Protein AF-A0A974Y3C8-F1 (afdb_monomer_lite)

Sequence (78 aa):
MTRIRTGWKPPLWLLAVDAVGIVLLGLGLFMQYNPQAPLAQGALAVLRLPLLVAGGAACLLGALAAAWLAVAHLRQVS

Secondary structure (DSSP, 8-state):
-----------HHHHHHHHHHHHHHHHHHHHHH-TTSGGGSGGGGGGHHHHHHHHHHHHHHHHHHHHHHHHHHHHHH-

pLDDT: mean 83.3, std 10.56, range [47.19, 93.81]

Radius of gyration: 18.22 Å; chains: 1; bounding box: 42×17×59 Å

Organism: NCBI:txid2763317

Foldseek 3Di:
DDPPPPPDDDDPVLVVLLVQLCVLLVLLVCLVVCVVDPCNDDPNVVCSVVSNVSSVVSNVVSVVVRVVVVVVVVVVVD

Structure (mmCIF, N/CA/C/O backbone):
data_AF-A0A974Y3C8-F1
#
_entry.id   AF-A0A974Y3C8-F1
#
loop_
_atom_site.group_PDB
_atom_site.id
_atom_site.type_symbol
_atom_site.label_atom_id
_atom_site.label_alt_id
_atom_site.label_comp_id
_atom_site.label_asym_id
_atom_site.label_entity_id
_atom_site.label_seq_id
_atom_site.pdbx_PDB_ins_code
_atom_site.Cartn_x
_atom_site.Cartn_y
_atom_site.Cartn_z
_atom_site.occupancy
_atom_site.B_iso_or_equiv
_atom_site.auth_seq_id
_atom_site.auth_comp_id
_atom_site.auth_asym_id
_atom_site.auth_atom_id
_atom_site.pdbx_PDB_model_num
ATOM 1 N N . MET A 1 1 ? 12.787 2.609 -41.956 1.00 47.19 1 MET A N 1
ATOM 2 C CA . MET A 1 1 ? 12.961 1.769 -40.750 1.00 47.19 1 MET A CA 1
ATOM 3 C C . MET A 1 1 ? 12.616 2.593 -39.516 1.00 47.19 1 MET A C 1
ATOM 5 O O . MET A 1 1 ? 13.447 3.343 -39.025 1.00 47.19 1 MET A O 1
ATOM 9 N N . THR A 1 2 ? 11.372 2.528 -39.054 1.00 49.19 2 THR A N 1
ATOM 10 C CA . THR A 1 2 ? 10.915 3.194 -37.828 1.00 49.19 2 THR A CA 1
ATOM 11 C C . THR A 1 2 ? 11.359 2.360 -36.626 1.00 49.19 2 THR A C 1
ATOM 13 O O . THR A 1 2 ? 10.860 1.257 -36.423 1.00 49.19 2 THR A O 1
ATOM 16 N N . ARG A 1 3 ? 12.328 2.851 -35.837 1.00 56.62 3 ARG A N 1
ATOM 17 C CA . ARG A 1 3 ? 12.652 2.246 -34.535 1.00 56.62 3 ARG A CA 1
ATOM 18 C C . ARG A 1 3 ? 11.407 2.350 -33.660 1.00 56.62 3 ARG A C 1
ATOM 20 O O . ARG A 1 3 ? 11.054 3.443 -33.222 1.00 56.62 3 ARG A O 1
ATOM 27 N N . ILE A 1 4 ? 10.746 1.226 -33.410 1.00 58.84 4 ILE A N 1
ATOM 28 C CA . ILE A 1 4 ? 9.725 1.132 -32.372 1.00 58.84 4 ILE A CA 1
ATOM 29 C C . ILE A 1 4 ? 10.458 1.416 -31.057 1.00 58.84 4 ILE A C 1
ATOM 31 O O . ILE A 1 4 ? 11.241 0.590 -30.594 1.00 58.84 4 ILE A O 1
ATOM 35 N N . ARG A 1 5 ? 10.269 2.613 -30.484 1.00 58.91 5 ARG A N 1
ATOM 36 C CA . ARG A 1 5 ? 10.650 2.866 -29.091 1.00 58.91 5 ARG A CA 1
ATOM 37 C C . ARG A 1 5 ? 9.803 1.908 -28.268 1.00 58.91 5 ARG A C 1
ATOM 39 O O . ARG A 1 5 ? 8.596 2.103 -28.158 1.00 58.91 5 ARG A O 1
ATOM 46 N N . THR A 1 6 ? 10.409 0.854 -27.735 1.00 60.41 6 THR A N 1
ATOM 47 C CA . THR A 1 6 ? 9.775 0.051 -26.695 1.00 60.41 6 THR A CA 1
ATOM 48 C C . THR A 1 6 ? 9.531 0.992 -25.523 1.00 60.41 6 THR A C 1
ATOM 50 O O . THR A 1 6 ? 10.466 1.353 -24.812 1.00 60.41 6 THR A O 1
ATOM 53 N N . GLY A 1 7 ? 8.301 1.490 -25.403 1.00 66.62 7 GLY A N 1
ATOM 54 C CA . GLY A 1 7 ? 7.913 2.353 -24.299 1.00 66.62 7 GLY A CA 1
ATOM 55 C C . GLY A 1 7 ? 8.160 1.616 -22.992 1.00 66.62 7 GLY A C 1
ATOM 56 O O . GLY A 1 7 ? 7.815 0.437 -22.871 1.00 66.62 7 GLY A O 1
ATOM 57 N N . TRP A 1 8 ? 8.786 2.294 -22.037 1.00 76.44 8 TRP A N 1
ATOM 58 C CA . TRP A 1 8 ? 8.957 1.762 -20.696 1.00 76.44 8 TRP A CA 1
ATOM 59 C C . TRP A 1 8 ? 7.591 1.359 -20.133 1.00 76.44 8 TRP A C 1
ATOM 61 O O . TRP A 1 8 ? 6.670 2.176 -20.078 1.00 76.44 8 TRP A O 1
ATOM 71 N N . LYS A 1 9 ? 7.452 0.088 -19.748 1.00 79.12 9 LYS A N 1
ATOM 72 C CA . LYS A 1 9 ? 6.281 -0.409 -19.026 1.00 79.12 9 LYS A CA 1
ATOM 73 C C . LYS A 1 9 ? 6.667 -0.599 -17.562 1.00 79.12 9 LYS A C 1
ATOM 75 O O . LYS A 1 9 ? 7.588 -1.377 -17.300 1.00 79.12 9 LYS A O 1
ATOM 80 N N . PRO A 1 10 ? 5.987 0.070 -16.616 1.00 75.12 10 PRO A N 1
ATOM 81 C CA . PRO A 1 10 ? 6.210 -0.190 -15.206 1.00 75.12 10 PRO A CA 1
ATOM 82 C C . PRO A 1 10 ? 5.851 -1.646 -14.888 1.00 75.12 10 PRO A C 1
ATOM 84 O O . PRO A 1 10 ? 4.945 -2.219 -15.507 1.00 75.12 10 PRO A O 1
ATOM 87 N N . PRO A 1 11 ? 6.557 -2.272 -13.938 1.00 87.19 11 PRO A N 1
ATOM 88 C CA . PRO A 1 11 ? 6.280 -3.648 -13.582 1.00 87.19 11 PRO A CA 1
ATOM 89 C C . PRO A 1 11 ? 4.916 -3.768 -12.890 1.00 87.19 11 PRO A C 1
ATOM 91 O O . PRO A 1 11 ? 4.531 -2.924 -12.082 1.00 87.19 11 PRO A O 1
ATOM 94 N N . LEU A 1 12 ? 4.191 -4.850 -13.188 1.00 88.94 12 LEU A N 1
ATOM 95 C CA . LEU A 1 12 ? 2.807 -5.044 -12.735 1.00 88.94 12 LEU A CA 1
ATOM 96 C C . LEU A 1 12 ? 2.671 -5.067 -11.202 1.00 88.94 12 LEU A C 1
ATOM 98 O O . LEU A 1 12 ? 1.675 -4.601 -10.658 1.00 88.94 12 LEU A O 1
ATOM 102 N N . TRP A 1 13 ? 3.690 -5.569 -10.499 1.00 87.69 13 TRP A N 1
ATOM 103 C CA . TRP A 1 13 ? 3.704 -5.596 -9.036 1.00 87.69 13 TRP A CA 1
ATOM 104 C C . TRP A 1 13 ? 3.679 -4.191 -8.427 1.00 87.69 13 TRP A C 1
ATOM 106 O O . TRP A 1 13 ? 3.118 -4.004 -7.354 1.00 87.69 13 TRP A O 1
ATOM 116 N N . LEU A 1 14 ? 4.239 -3.194 -9.116 1.00 88.12 14 LEU A N 1
ATOM 117 C CA . LEU A 1 14 ? 4.314 -1.828 -8.613 1.00 88.12 14 LEU A CA 1
ATOM 118 C C . LEU A 1 14 ? 2.937 -1.160 -8.634 1.00 88.12 14 LEU A C 1
ATOM 120 O O . LEU A 1 14 ? 2.560 -0.502 -7.672 1.00 88.12 14 LEU A O 1
ATOM 124 N N . LEU A 1 15 ? 2.145 -1.440 -9.674 1.00 87.38 15 LEU A N 1
ATOM 125 C CA . LEU A 1 15 ? 0.727 -1.075 -9.725 1.00 87.38 15 LEU A CA 1
ATOM 126 C C . LEU A 1 15 ? -0.082 -1.767 -8.622 1.00 87.38 15 LEU A C 1
ATOM 128 O O . LEU A 1 15 ? -0.964 -1.150 -8.033 1.00 87.38 15 LEU A O 1
ATOM 132 N N . ALA A 1 16 ? 0.213 -3.038 -8.332 1.00 90.31 16 ALA A N 1
ATOM 133 C CA . ALA A 1 16 ? -0.481 -3.774 -7.279 1.00 90.31 16 ALA A CA 1
ATOM 134 C C . ALA A 1 16 ? -0.204 -3.185 -5.886 1.00 90.31 16 ALA A C 1
ATOM 136 O O . ALA A 1 16 ? -1.136 -3.027 -5.100 1.00 90.31 16 ALA A O 1
ATOM 137 N N . VAL A 1 17 ? 1.050 -2.819 -5.592 1.00 90.31 17 VAL A N 1
ATOM 138 C CA . VAL A 1 17 ? 1.425 -2.160 -4.328 1.00 90.31 17 VAL A CA 1
ATOM 139 C C . VAL A 1 17 ? 0.695 -0.829 -4.171 1.00 90.31 17 VAL A C 1
ATOM 141 O O . VAL A 1 17 ? 0.149 -0.562 -3.103 1.00 90.31 17 VAL A O 1
ATOM 144 N N . ASP A 1 18 ? 0.626 -0.034 -5.238 1.00 89.88 18 ASP A N 1
ATOM 145 C CA . ASP A 1 18 ? -0.044 1.267 -5.217 1.00 89.88 18 ASP A CA 1
ATOM 146 C C . ASP A 1 18 ? -1.562 1.118 -5.029 1.00 89.88 18 ASP A C 1
ATOM 148 O O . ASP A 1 18 ? -2.161 1.779 -4.183 1.00 89.88 18 ASP A O 1
ATOM 152 N N . ALA A 1 19 ? -2.188 0.167 -5.733 1.00 91.50 19 ALA A N 1
ATOM 153 C CA . ALA A 1 19 ? -3.609 -0.136 -5.576 1.00 91.50 19 ALA A CA 1
ATOM 154 C C . ALA A 1 19 ? -3.947 -0.578 -4.143 1.00 91.50 19 ALA A C 1
ATOM 156 O O . ALA A 1 19 ? -4.914 -0.092 -3.555 1.00 91.50 19 ALA A O 1
ATOM 157 N N . VAL A 1 20 ? -3.135 -1.462 -3.555 1.00 93.25 20 VAL A N 1
ATOM 158 C CA . VAL A 1 20 ? -3.300 -1.891 -2.159 1.00 93.25 20 VAL A CA 1
ATOM 159 C C . VAL A 1 20 ? -3.102 -0.712 -1.205 1.00 93.25 20 VAL A C 1
ATOM 161 O O . VAL A 1 20 ? -3.917 -0.522 -0.303 1.00 93.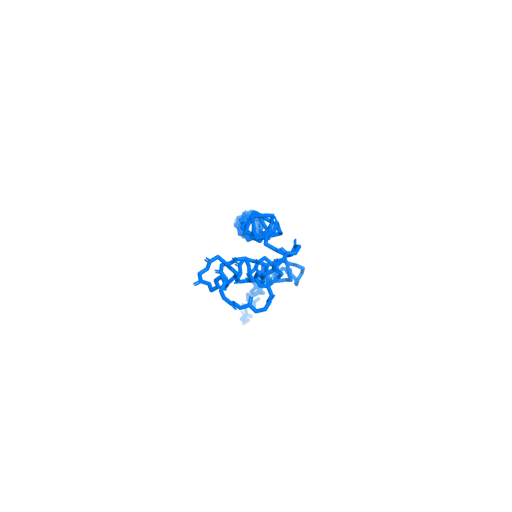25 20 VAL A O 1
ATOM 164 N N . GLY A 1 21 ? -2.071 0.110 -1.418 1.00 91.19 21 GLY A N 1
ATOM 165 C CA . GLY A 1 21 ? -1.805 1.298 -0.609 1.00 91.19 21 GLY A CA 1
ATOM 166 C C . GLY A 1 21 ? -2.974 2.281 -0.610 1.00 91.19 21 GLY A C 1
ATOM 167 O O . GLY A 1 21 ? -3.432 2.690 0.457 1.00 91.19 21 GLY A O 1
ATOM 168 N N . ILE A 1 22 ? -3.528 2.581 -1.788 1.00 92.62 22 ILE A N 1
ATOM 169 C CA . ILE A 1 22 ? -4.684 3.473 -1.954 1.00 92.62 22 ILE A CA 1
ATOM 170 C C . ILE A 1 22 ? -5.921 2.907 -1.256 1.00 92.62 22 ILE A C 1
ATOM 172 O O . ILE A 1 22 ? -6.631 3.654 -0.585 1.00 92.62 22 ILE A O 1
ATOM 176 N N . VAL A 1 23 ? -6.182 1.601 -1.373 1.00 93.81 23 VAL A N 1
ATOM 177 C CA . VAL A 1 23 ? -7.327 0.963 -0.705 1.00 93.81 23 VAL A CA 1
ATOM 178 C C . VAL A 1 23 ? -7.189 1.040 0.816 1.00 93.81 23 VAL A C 1
ATOM 180 O O . VAL A 1 23 ? -8.146 1.416 1.492 1.00 93.81 23 VAL A O 1
ATOM 183 N N . LEU A 1 24 ? -6.009 0.737 1.364 1.00 92.19 24 LEU A N 1
ATOM 184 C CA . LEU A 1 24 ? -5.757 0.804 2.808 1.00 92.19 24 LEU A CA 1
ATOM 185 C C . LEU A 1 24 ? -5.835 2.242 3.333 1.00 92.19 24 LEU A C 1
ATOM 187 O O . LEU A 1 24 ? -6.475 2.490 4.356 1.00 92.19 24 LEU A O 1
ATOM 191 N N . LEU A 1 25 ? -5.239 3.193 2.609 1.00 91.69 25 LEU A N 1
ATOM 192 C CA . LEU A 1 25 ? -5.288 4.613 2.943 1.00 91.69 25 LEU A CA 1
ATOM 193 C C . LEU A 1 25 ? -6.729 5.134 2.882 1.00 91.69 25 LEU A C 1
ATOM 195 O O . LEU A 1 25 ? -7.182 5.801 3.807 1.00 91.69 25 LEU A O 1
ATOM 199 N N . GLY A 1 26 ? -7.464 4.796 1.822 1.00 90.81 26 GLY A N 1
ATOM 200 C CA . GLY A 1 26 ? -8.860 5.175 1.630 1.00 90.81 26 GLY A CA 1
ATOM 201 C C . GLY A 1 26 ? -9.766 4.603 2.715 1.00 90.81 26 GLY A C 1
ATOM 202 O O . GLY A 1 26 ? -10.596 5.328 3.258 1.00 90.81 26 GLY A O 1
ATOM 203 N N . LEU A 1 27 ? -9.564 3.340 3.100 1.00 89.75 27 LEU A N 1
ATOM 204 C CA . LEU A 1 27 ? -10.290 2.718 4.205 1.00 89.75 27 LEU A CA 1
ATOM 205 C C . LEU A 1 27 ? -9.960 3.393 5.546 1.00 89.75 27 LEU A C 1
ATOM 207 O O . LEU A 1 27 ? -10.869 3.695 6.319 1.00 89.75 27 LEU A O 1
ATOM 211 N N . GLY A 1 28 ? -8.683 3.686 5.801 1.00 88.25 28 GLY A N 1
ATOM 212 C CA . GLY A 1 28 ? -8.245 4.422 6.986 1.00 88.25 28 GLY A CA 1
ATOM 213 C C . GLY A 1 28 ? -8.851 5.828 7.064 1.00 88.25 28 GLY A C 1
ATOM 214 O O . GLY A 1 28 ? -9.387 6.212 8.104 1.00 88.25 28 GLY A O 1
ATOM 215 N N . LEU A 1 29 ? -8.844 6.574 5.952 1.00 91.19 29 LEU A N 1
ATOM 216 C CA . LEU A 1 29 ? -9.453 7.905 5.846 1.00 91.19 29 LEU A CA 1
ATOM 217 C C . LEU A 1 29 ? -10.970 7.833 6.024 1.00 91.19 29 LEU A C 1
ATOM 219 O O . LEU A 1 29 ? -11.539 8.632 6.764 1.00 91.19 29 LEU A O 1
ATOM 223 N N . PHE A 1 30 ? -11.629 6.853 5.403 1.00 89.19 30 PHE A N 1
ATOM 224 C CA . P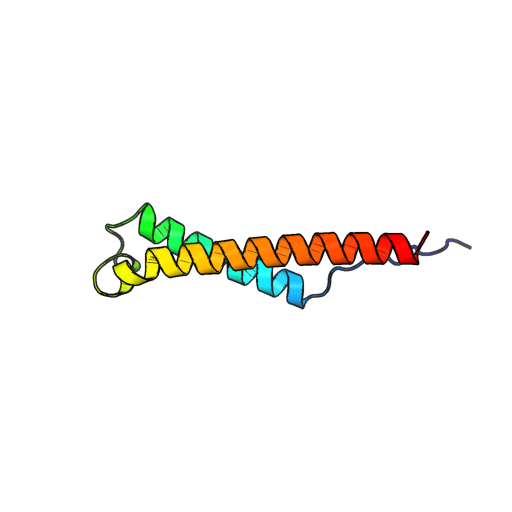HE A 1 30 ? -13.065 6.636 5.551 1.00 89.19 30 PHE A CA 1
ATOM 225 C C . PHE A 1 30 ? -13.447 6.427 7.018 1.00 89.19 30 PHE A C 1
ATOM 227 O O . PHE A 1 30 ? -14.355 7.088 7.516 1.00 89.19 30 PHE A O 1
ATOM 234 N N . MET A 1 31 ? -12.726 5.567 7.739 1.00 86.44 31 MET A N 1
ATOM 235 C CA . MET A 1 31 ? -12.985 5.353 9.162 1.00 86.44 31 MET A CA 1
ATOM 236 C C . MET A 1 31 ? -12.674 6.584 10.024 1.00 86.44 31 MET A C 1
ATOM 238 O O . MET A 1 31 ? -13.303 6.772 11.067 1.00 86.44 31 MET A O 1
ATOM 242 N N . GLN A 1 32 ? -11.704 7.407 9.615 1.00 87.75 32 GLN A N 1
ATOM 243 C CA . GLN A 1 32 ? -11.327 8.631 10.319 1.00 87.75 32 GLN A CA 1
ATOM 244 C C . GLN A 1 32 ? -12.391 9.727 10.171 1.00 87.75 32 GLN A C 1
ATOM 246 O O . GLN A 1 32 ? -12.745 10.369 11.159 1.00 87.75 32 GLN A O 1
ATOM 251 N N . TYR A 1 33 ? -12.910 9.930 8.958 1.00 88.00 33 TYR A N 1
ATOM 252 C CA . TYR A 1 33 ? -13.883 10.984 8.652 1.00 88.00 33 TYR A CA 1
ATOM 253 C C . TYR A 1 33 ? -15.343 10.547 8.816 1.00 88.00 33 TYR A C 1
ATOM 255 O O . TYR A 1 33 ? -16.220 11.403 8.914 1.00 88.00 33 TYR A O 1
ATOM 263 N N . ASN A 1 34 ? -15.618 9.242 8.899 1.00 87.81 34 ASN A N 1
ATOM 264 C CA . ASN A 1 34 ? -16.945 8.704 9.188 1.00 87.81 34 ASN A CA 1
ATOM 265 C C . ASN A 1 34 ? -16.919 7.753 10.401 1.00 87.81 34 ASN A C 1
ATOM 267 O O . ASN A 1 34 ? -17.071 6.536 10.260 1.00 87.81 34 ASN A O 1
ATOM 271 N N . PRO A 1 35 ? -16.753 8.291 11.625 1.00 79.44 35 PRO A N 1
ATOM 272 C CA . PRO A 1 35 ? -16.678 7.478 12.836 1.00 79.44 35 PRO A CA 1
ATOM 273 C C . PRO A 1 35 ? -18.008 6.796 13.195 1.00 79.44 35 PRO A C 1
ATOM 275 O O . PRO A 1 35 ? -18.016 5.888 14.024 1.00 79.44 35 PRO A O 1
ATOM 278 N N . GLN A 1 36 ? -19.124 7.218 12.589 1.00 84.31 36 GLN A N 1
ATOM 279 C CA . GLN A 1 36 ? -20.439 6.607 12.779 1.00 84.31 36 GLN A CA 1
ATOM 280 C C . GLN A 1 36 ? -20.659 5.371 11.894 1.00 84.31 36 GLN A C 1
ATOM 282 O O . GLN A 1 36 ? -21.615 4.634 12.118 1.00 84.31 36 GLN A O 1
ATOM 287 N N . ALA A 1 37 ? -19.779 5.102 10.924 1.00 81.75 37 ALA A N 1
ATOM 288 C CA . ALA A 1 37 ? -19.881 3.917 10.083 1.00 81.75 37 ALA A CA 1
ATOM 289 C C . ALA A 1 37 ? -19.652 2.622 10.896 1.00 81.75 37 ALA A C 1
ATOM 291 O O . ALA A 1 37 ? -18.770 2.602 11.758 1.00 81.75 37 ALA A O 1
ATOM 292 N N . PRO A 1 38 ? -20.345 1.508 10.579 1.00 78.44 38 PRO A N 1
ATOM 293 C CA . PRO A 1 38 ? -20.205 0.240 11.306 1.00 78.44 38 PRO A CA 1
ATOM 294 C C . PRO A 1 38 ? -18.759 -0.265 11.347 1.00 78.44 38 PRO A C 1
ATOM 296 O O . PRO A 1 38 ? -18.286 -0.751 12.368 1.00 78.44 38 PRO A O 1
ATOM 299 N N . LEU A 1 39 ? -18.037 -0.082 10.238 1.00 74.69 39 LEU A N 1
ATOM 300 C CA . LEU A 1 39 ? -16.634 -0.469 10.091 1.00 74.69 39 LEU A CA 1
ATOM 301 C C . LEU A 1 39 ? -15.701 0.338 10.999 1.00 74.69 39 LEU A C 1
ATOM 303 O O . LEU A 1 39 ? -14.636 -0.140 11.367 1.00 74.69 39 LEU A O 1
ATOM 307 N N . ALA A 1 40 ? -16.084 1.561 11.356 1.00 75.06 40 ALA A N 1
ATOM 308 C CA . ALA A 1 40 ? -15.272 2.440 12.175 1.00 75.06 40 ALA A CA 1
ATOM 309 C C . ALA A 1 40 ? -15.508 2.213 13.680 1.00 75.06 40 ALA A C 1
ATOM 311 O O . ALA A 1 40 ? -14.741 2.732 14.487 1.00 75.06 40 ALA A O 1
ATOM 312 N N . GLN A 1 41 ? -16.541 1.470 14.082 1.00 78.44 41 GLN A N 1
ATOM 313 C CA . GLN A 1 41 ? -16.918 1.288 15.486 1.00 78.44 41 GLN A CA 1
ATOM 314 C C . GLN A 1 41 ? -16.304 0.021 16.104 1.00 78.44 41 GLN A C 1
ATOM 316 O O . GLN A 1 41 ? -15.916 -0.924 15.417 1.00 78.44 41 GLN A O 1
ATOM 321 N N . GLY A 1 42 ? -16.218 -0.006 17.436 1.00 76.88 42 GLY A N 1
ATOM 322 C CA . GLY A 1 42 ? -15.734 -1.169 18.184 1.00 76.88 42 GLY A CA 1
ATOM 323 C C . GLY A 1 42 ? -14.241 -1.451 17.981 1.00 76.88 42 GLY A C 1
ATOM 324 O O . GLY A 1 42 ? -13.426 -0.533 17.916 1.00 76.88 42 GLY A O 1
ATOM 325 N N . ALA A 1 43 ? -13.872 -2.732 17.892 1.00 68.75 43 ALA A N 1
ATOM 326 C CA . ALA A 1 43 ? -12.474 -3.178 17.826 1.00 68.75 43 ALA A CA 1
ATOM 327 C C . ALA A 1 43 ? -11.701 -2.648 16.597 1.00 68.75 43 ALA A C 1
ATOM 329 O O . ALA A 1 43 ? -10.485 -2.472 16.658 1.00 68.75 43 ALA A O 1
ATOM 330 N N . LEU A 1 44 ? -12.398 -2.334 15.498 1.00 72.38 44 LEU A N 1
ATOM 331 C CA . LEU A 1 44 ? -11.789 -1.792 14.278 1.00 72.38 44 LEU A CA 1
ATOM 332 C C . LEU A 1 44 ? -11.361 -0.323 14.402 1.00 72.38 44 LEU A C 1
ATOM 334 O O . LEU A 1 44 ? -10.526 0.130 13.619 1.00 72.38 44 LEU A O 1
ATOM 338 N N . ALA A 1 45 ? -11.839 0.412 15.412 1.00 72.38 45 ALA A N 1
ATOM 339 C CA . ALA A 1 45 ? -11.393 1.783 15.664 1.00 72.38 45 ALA A CA 1
ATOM 340 C C . ALA A 1 45 ? -9.879 1.866 15.940 1.00 72.38 45 ALA A C 1
ATOM 342 O O . ALA A 1 45 ? -9.232 2.846 15.570 1.00 72.38 45 ALA A O 1
ATOM 343 N N . VAL A 1 46 ? -9.300 0.813 16.529 1.00 82.12 46 VAL A N 1
ATOM 344 C CA . VAL A 1 46 ? -7.858 0.709 16.811 1.00 82.12 46 VAL A CA 1
ATOM 345 C C . VAL A 1 46 ? -7.044 0.551 15.523 1.00 82.12 46 VAL A C 1
ATOM 347 O O . VAL A 1 46 ? -5.900 0.993 15.453 1.00 82.12 46 VAL A O 1
ATOM 350 N N . LEU A 1 47 ? -7.639 -0.026 14.474 1.00 81.25 47 LEU A N 1
ATOM 351 C CA . LEU A 1 47 ? -6.974 -0.299 13.198 1.00 81.25 47 LEU A CA 1
ATOM 352 C C . LEU A 1 47 ? -6.920 0.915 12.263 1.00 81.25 47 LEU A C 1
ATOM 354 O O . LEU A 1 47 ? -6.179 0.880 11.286 1.00 81.25 47 LEU A O 1
ATOM 358 N N . ARG A 1 48 ? -7.619 2.014 12.574 1.00 81.25 48 ARG A N 1
ATOM 359 C CA . ARG A 1 48 ? -7.657 3.233 11.743 1.00 81.25 48 ARG A CA 1
ATOM 360 C C . ARG A 1 48 ? -6.271 3.820 11.474 1.00 81.25 48 ARG A C 1
ATOM 362 O O . ARG A 1 48 ? -5.893 4.037 10.327 1.00 81.25 48 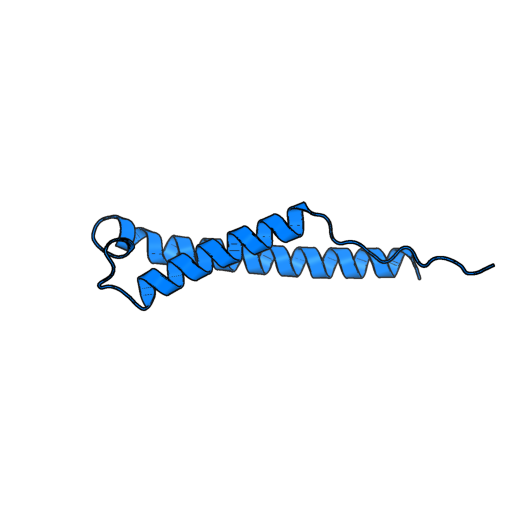ARG A O 1
ATOM 369 N N . LEU A 1 49 ? -5.514 4.059 12.543 1.00 85.94 49 LEU A N 1
ATOM 370 C CA . LEU A 1 49 ? -4.154 4.602 12.487 1.00 85.94 49 LEU A CA 1
ATOM 371 C C . LEU A 1 49 ? -3.185 3.641 11.778 1.00 85.94 49 LEU A C 1
ATOM 373 O O . LEU A 1 49 ? -2.514 4.078 10.845 1.00 85.94 49 LEU A O 1
ATOM 377 N N . PRO A 1 50 ? -3.143 2.341 12.130 1.00 87.38 50 PRO A N 1
ATOM 378 C CA . PRO A 1 50 ? -2.363 1.349 11.394 1.00 87.38 50 PRO A CA 1
ATOM 379 C C . PRO A 1 50 ? -2.694 1.288 9.9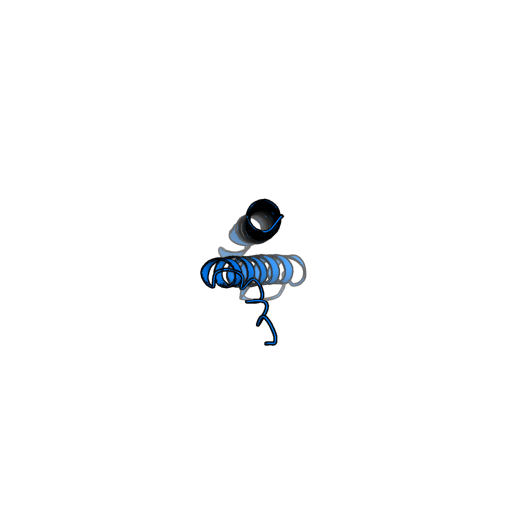00 1.00 87.38 50 PRO A C 1
ATOM 381 O O . PRO A 1 50 ? -1.775 1.216 9.094 1.00 87.38 50 PRO A O 1
ATOM 384 N N . LEU A 1 51 ? -3.973 1.359 9.516 1.00 87.50 51 LEU A N 1
ATOM 385 C CA . LEU A 1 51 ? -4.408 1.358 8.114 1.00 87.50 51 LEU A CA 1
ATOM 386 C C . LEU A 1 51 ? -3.913 2.594 7.358 1.00 87.50 51 LEU A C 1
ATOM 388 O O . LEU A 1 51 ? -3.408 2.465 6.246 1.00 87.50 51 LEU A O 1
ATOM 392 N N . LEU A 1 52 ? -4.001 3.776 7.975 1.00 89.50 52 LEU A N 1
ATOM 393 C CA . LEU A 1 52 ? -3.469 5.016 7.404 1.00 89.50 52 LEU A CA 1
ATOM 394 C C . LEU A 1 52 ? -1.949 4.959 7.238 1.00 89.50 52 LEU A C 1
ATOM 396 O O . LEU A 1 52 ? -1.434 5.328 6.186 1.00 89.50 52 LEU A O 1
ATOM 400 N N . VAL A 1 53 ? -1.234 4.480 8.258 1.00 92.25 53 VAL A N 1
ATOM 401 C CA . VAL A 1 53 ? 0.230 4.373 8.226 1.00 92.25 53 VAL A CA 1
ATOM 402 C C . VAL A 1 53 ? 0.671 3.329 7.205 1.00 92.25 53 VAL A C 1
ATOM 404 O O . VAL A 1 53 ? 1.547 3.613 6.396 1.00 92.25 53 VAL A O 1
ATOM 407 N N . ALA A 1 54 ? 0.048 2.150 7.192 1.00 90.50 54 ALA A N 1
ATOM 408 C CA . ALA A 1 54 ? 0.367 1.086 6.246 1.00 90.50 54 ALA A CA 1
ATOM 409 C C . ALA A 1 54 ? 0.036 1.493 4.804 1.00 90.50 54 ALA A C 1
ATOM 411 O O . ALA A 1 54 ? 0.873 1.323 3.921 1.00 90.50 54 ALA A O 1
ATOM 412 N N . GLY A 1 55 ? -1.143 2.077 4.571 1.00 90.69 55 GLY A N 1
ATOM 413 C CA . GLY A 1 55 ? -1.545 2.578 3.257 1.00 90.69 55 GLY A CA 1
ATOM 414 C C . GLY A 1 55 ? -0.648 3.714 2.770 1.00 90.69 55 GLY A C 1
ATOM 415 O O . GLY A 1 55 ? -0.145 3.668 1.651 1.00 90.69 55 GLY A O 1
ATOM 416 N N . GLY A 1 56 ? -0.366 4.693 3.632 1.00 90.19 56 GLY A N 1
ATOM 417 C CA . GLY A 1 56 ? 0.522 5.814 3.318 1.00 90.19 56 GLY A CA 1
ATOM 418 C C . GLY A 1 56 ? 1.956 5.371 3.040 1.00 90.19 56 GLY A C 1
ATOM 419 O O . GLY A 1 56 ? 2.553 5.813 2.059 1.00 90.19 56 GLY A O 1
ATOM 420 N N . ALA A 1 57 ? 2.495 4.455 3.848 1.00 92.69 57 ALA A N 1
ATOM 421 C CA . ALA A 1 57 ? 3.817 3.879 3.627 1.00 92.69 57 ALA A CA 1
ATOM 422 C C . ALA A 1 57 ? 3.874 3.076 2.320 1.00 92.69 57 ALA A C 1
ATOM 424 O O . ALA A 1 57 ? 4.839 3.215 1.573 1.00 92.69 57 ALA A O 1
ATOM 425 N N . ALA A 1 58 ? 2.843 2.283 2.011 1.00 91.12 58 ALA A N 1
ATOM 426 C CA . ALA A 1 58 ? 2.768 1.522 0.767 1.00 91.12 58 ALA A CA 1
ATOM 427 C C . ALA A 1 58 ? 2.753 2.438 -0.468 1.00 91.12 58 ALA A C 1
ATOM 429 O O . ALA A 1 58 ? 3.543 2.213 -1.383 1.00 91.12 58 ALA A O 1
ATOM 430 N N . CYS A 1 59 ? 1.946 3.506 -0.467 1.00 91.81 59 CYS A N 1
ATOM 431 C CA . CYS A 1 59 ? 1.941 4.495 -1.551 1.00 91.81 59 CYS A CA 1
ATOM 432 C C . CYS A 1 59 ? 3.292 5.216 -1.677 1.00 91.81 59 CYS A C 1
ATOM 434 O O . CYS A 1 59 ? 3.803 5.403 -2.778 1.00 91.81 59 CYS A O 1
ATOM 436 N N . LEU A 1 60 ? 3.908 5.604 -0.553 1.00 93.25 60 LEU A N 1
ATOM 437 C CA . LEU A 1 60 ? 5.204 6.286 -0.564 1.00 93.25 60 LEU A CA 1
ATOM 438 C C . LEU A 1 60 ? 6.307 5.382 -1.134 1.00 93.25 60 LEU A C 1
ATOM 440 O O . LEU A 1 60 ? 7.075 5.803 -1.999 1.00 93.25 60 LEU A O 1
ATOM 444 N N . LEU A 1 61 ? 6.376 4.135 -0.666 1.00 92.00 61 LEU A N 1
ATOM 445 C CA . LEU A 1 61 ? 7.340 3.145 -1.144 1.00 92.00 61 LEU A CA 1
ATOM 446 C C . LEU A 1 61 ? 7.095 2.796 -2.616 1.00 92.00 61 LEU A C 1
ATOM 448 O O . LEU A 1 61 ? 8.057 2.688 -3.375 1.00 92.00 61 LEU A O 1
ATOM 452 N N . GLY A 1 62 ? 5.830 2.682 -3.033 1.00 90.44 62 GLY A N 1
ATOM 453 C CA . GLY A 1 62 ? 5.436 2.489 -4.429 1.00 90.44 62 GLY A CA 1
ATOM 454 C C . GLY A 1 62 ? 5.908 3.634 -5.326 1.00 90.44 62 GLY A C 1
ATOM 455 O O . GLY A 1 62 ? 6.592 3.392 -6.322 1.00 90.44 62 GLY A O 1
ATOM 456 N N . ALA A 1 63 ? 5.639 4.882 -4.935 1.00 88.88 63 ALA A N 1
ATOM 457 C CA . ALA A 1 63 ? 6.063 6.076 -5.665 1.00 88.88 63 ALA A CA 1
ATOM 458 C C . ALA A 1 63 ? 7.594 6.198 -5.758 1.00 88.88 63 ALA A C 1
ATOM 460 O O . ALA A 1 63 ? 8.132 6.473 -6.834 1.00 88.88 63 ALA A O 1
ATOM 461 N N . LEU A 1 64 ? 8.311 5.944 -4.657 1.00 92.38 64 LEU A N 1
ATOM 462 C CA . LEU A 1 64 ? 9.777 5.945 -4.634 1.00 92.38 64 LEU A CA 1
ATOM 463 C C . LEU A 1 64 ? 10.360 4.849 -5.530 1.00 92.38 64 LEU A C 1
ATOM 465 O O . LEU A 1 64 ? 11.281 5.116 -6.305 1.00 92.38 64 LEU A O 1
ATOM 469 N N . ALA A 1 65 ? 9.809 3.635 -5.473 1.00 89.38 65 ALA A N 1
ATOM 470 C CA . ALA A 1 65 ? 10.218 2.541 -6.345 1.00 89.38 65 ALA A CA 1
ATOM 471 C C . ALA A 1 65 ? 9.968 2.879 -7.823 1.00 89.38 65 ALA A C 1
ATOM 473 O O . ALA A 1 65 ? 10.816 2.589 -8.669 1.00 89.38 65 ALA A O 1
ATOM 474 N N . ALA A 1 66 ? 8.847 3.538 -8.138 1.00 87.88 66 ALA A N 1
ATOM 475 C CA . ALA A 1 66 ? 8.509 3.943 -9.500 1.00 87.88 66 ALA A CA 1
ATOM 476 C C . ALA A 1 66 ? 9.505 4.978 -10.028 1.00 87.88 66 ALA A C 1
ATOM 478 O O . ALA A 1 66 ? 10.037 4.822 -11.128 1.00 87.88 66 ALA A O 1
ATOM 479 N N . ALA A 1 67 ? 9.794 6.002 -9.220 1.00 88.25 67 ALA A N 1
ATOM 480 C CA . ALA A 1 67 ? 10.755 7.046 -9.548 1.00 88.25 67 ALA A CA 1
ATOM 481 C C . ALA A 1 67 ? 12.158 6.462 -9.753 1.00 88.25 67 ALA A C 1
ATOM 483 O O . ALA A 1 67 ? 12.822 6.774 -10.742 1.00 88.25 67 ALA A O 1
ATOM 484 N N . TRP A 1 68 ? 12.590 5.559 -8.868 1.00 91.50 68 TRP A N 1
ATOM 485 C CA . TRP A 1 68 ? 13.883 4.893 -8.991 1.00 91.50 68 TRP A CA 1
ATOM 486 C C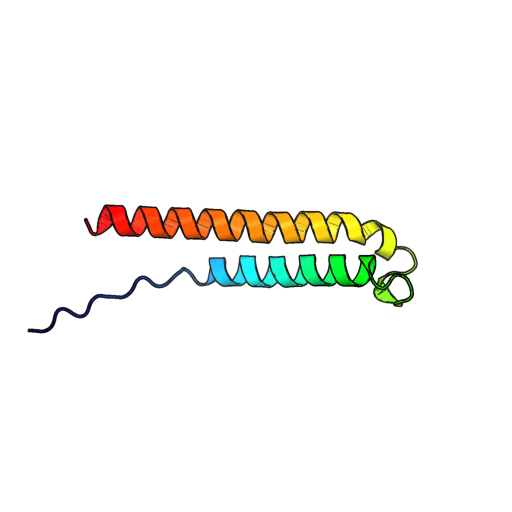 . TRP A 1 68 ? 13.978 4.043 -10.261 1.00 91.50 68 TRP A C 1
ATOM 488 O O . TRP A 1 68 ? 14.955 4.152 -11.000 1.00 91.50 68 TRP A O 1
ATOM 498 N N . LEU A 1 69 ? 12.958 3.230 -10.554 1.00 88.44 69 LEU A N 1
ATOM 499 C CA . LEU A 1 69 ? 12.911 2.403 -11.764 1.00 88.44 69 LEU A CA 1
ATOM 500 C C . LEU A 1 69 ? 12.884 3.248 -13.041 1.00 88.44 69 LEU A C 1
ATOM 502 O O . LEU A 1 69 ? 13.543 2.891 -14.017 1.00 88.44 69 LEU A O 1
ATOM 506 N N . ALA A 1 70 ? 12.172 4.375 -13.031 1.00 86.69 70 ALA A N 1
ATOM 507 C CA . ALA A 1 70 ? 12.161 5.312 -14.147 1.00 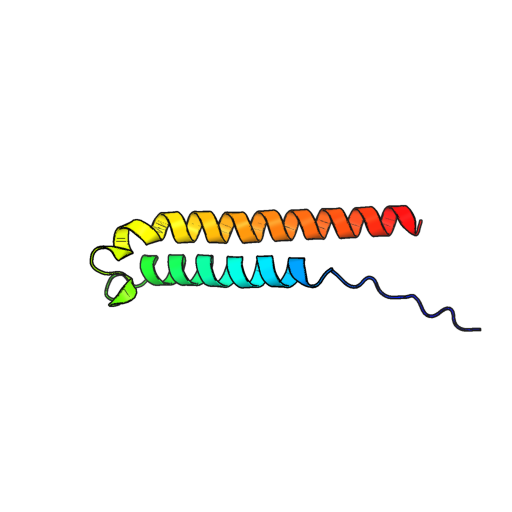86.69 70 ALA A CA 1
ATOM 508 C C . ALA A 1 70 ? 13.552 5.930 -14.376 1.00 86.69 70 ALA A C 1
ATOM 510 O O . ALA A 1 70 ? 14.046 5.928 -15.504 1.00 86.69 70 ALA A O 1
ATOM 511 N N . VAL A 1 71 ? 14.230 6.387 -13.315 1.00 89.06 71 VAL A N 1
ATOM 512 C CA . VAL A 1 71 ? 15.601 6.928 -13.400 1.00 89.06 71 VAL A CA 1
ATOM 513 C C . VAL A 1 71 ? 16.594 5.861 -13.864 1.00 89.06 71 VAL A C 1
ATOM 515 O O . VAL A 1 71 ? 17.430 6.133 -14.726 1.00 89.06 71 VAL A O 1
ATOM 518 N N . ALA A 1 72 ? 16.502 4.644 -13.324 1.00 86.75 72 ALA A N 1
ATOM 519 C CA . ALA A 1 72 ? 17.354 3.528 -13.721 1.00 86.75 72 ALA A CA 1
ATOM 520 C C . ALA A 1 72 ? 17.173 3.186 -15.206 1.00 86.75 72 ALA A C 1
ATOM 522 O O . ALA A 1 72 ? 18.161 2.974 -15.905 1.00 86.75 72 ALA A O 1
ATOM 523 N N . HIS A 1 73 ? 15.934 3.202 -15.703 1.00 84.69 73 HIS A N 1
ATOM 524 C CA . HIS A 1 73 ? 15.657 2.976 -17.116 1.00 84.69 73 HIS A CA 1
ATOM 525 C C . HIS A 1 73 ? 16.248 4.078 -18.003 1.00 84.69 73 HIS A C 1
ATOM 527 O O . HIS A 1 73 ? 16.892 3.773 -19.003 1.00 84.69 73 HIS A O 1
ATOM 533 N N . LEU A 1 74 ? 16.100 5.351 -17.622 1.00 84.00 74 LEU A N 1
ATOM 534 C CA . LEU A 1 74 ? 16.674 6.468 -18.379 1.00 84.00 74 LEU A CA 1
ATOM 535 C C . LEU A 1 74 ? 18.201 6.368 -18.485 1.00 84.00 74 LEU A C 1
ATOM 537 O O . LEU A 1 74 ? 18.731 6.555 -19.574 1.00 84.00 74 LEU A O 1
ATOM 541 N N . ARG A 1 75 ? 18.891 5.995 -17.396 1.00 85.31 75 ARG A N 1
ATOM 542 C CA . ARG A 1 75 ? 20.354 5.796 -17.383 1.00 85.31 75 ARG A CA 1
ATOM 543 C C . ARG A 1 75 ? 20.841 4.651 -18.272 1.00 85.31 75 ARG A C 1
ATOM 545 O O . ARG A 1 75 ? 22.000 4.649 -18.656 1.00 85.31 75 ARG A O 1
ATOM 552 N N . GLN A 1 76 ? 20.001 3.655 -18.544 1.00 80.31 76 GLN A N 1
ATOM 553 C CA . GLN A 1 76 ? 20.356 2.524 -19.410 1.00 80.31 76 GLN A CA 1
ATOM 554 C C . GLN A 1 76 ? 20.168 2.832 -20.900 1.00 80.31 76 GLN A C 1
ATOM 556 O O . GLN A 1 76 ? 20.711 2.122 -21.742 1.00 80.31 76 GLN A O 1
ATOM 561 N N . VAL A 1 77 ? 19.357 3.842 -21.223 1.00 72.12 77 VAL A N 1
ATOM 562 C CA . VAL A 1 77 ? 18.976 4.188 -22.601 1.00 72.12 77 VAL A CA 1
ATOM 563 C C . VAL A 1 77 ? 19.740 5.420 -23.121 1.00 72.12 77 VAL A C 1
ATOM 565 O O . VAL A 1 77 ? 19.775 5.631 -24.334 1.00 72.12 77 VAL A O 1
ATOM 568 N N . SER A 1 78 ? 20.344 6.215 -22.229 1.00 65.31 78 SER A N 1
ATOM 569 C CA . SER A 1 78 ? 21.252 7.340 -22.521 1.00 65.31 78 SER A CA 1
ATOM 570 C C . SER A 1 78 ? 22.687 6.888 -22.765 1.00 65.31 78 SER A C 1
ATOM 572 O O . SER A 1 78 ? 23.284 7.371 -23.749 1.00 65.31 78 SER A O 1
#